Protein AF-A0A5J6HSA9-F1 (afdb_monomer_lite)

Organism: Streptomyces alboniger (NCBI:txid132473)

Structure (mmCIF, N/CA/C/O backbone):
data_AF-A0A5J6HSA9-F1
#
_entry.id   AF-A0A5J6HSA9-F1
#
loop_
_atom_site.group_PDB
_atom_site.id
_atom_site.type_symbol
_atom_site.label_atom_id
_atom_site.label_alt_id
_atom_site.label_comp_id
_atom_site.label_asym_id
_atom_site.label_entity_id
_atom_site.label_seq_id
_atom_site.pdbx_PDB_ins_code
_atom_site.Cartn_x
_atom_site.Cartn_y
_atom_site.Cartn_z
_atom_site.occupancy
_atom_site.B_iso_or_equiv
_atom_site.auth_seq_id
_atom_site.auth_comp_id
_atom_site.auth_asym_id
_atom_site.auth_atom_id
_atom_site.pdbx_PDB_model_num
ATOM 1 N N . MET A 1 1 ? -0.878 10.087 -5.983 1.00 62.19 1 MET A N 1
ATOM 2 C CA . MET A 1 1 ? -0.923 9.055 -7.057 1.00 62.19 1 MET A CA 1
ATOM 3 C C . MET A 1 1 ? -1.769 9.382 -8.293 1.00 62.19 1 MET A C 1
ATOM 5 O O . MET A 1 1 ? -2.971 9.576 -8.175 1.00 62.19 1 MET A O 1
ATOM 9 N N . SER A 1 2 ? -1.181 9.336 -9.497 1.00 77.06 2 SER A N 1
ATOM 10 C CA . SER A 1 2 ? -1.912 9.164 -10.772 1.00 77.06 2 SER A CA 1
ATOM 11 C C . SER A 1 2 ? -1.500 7.830 -11.400 1.00 77.06 2 SER A C 1
ATOM 13 O O . SER A 1 2 ? -0.584 7.778 -12.213 1.00 77.06 2 SER A O 1
ATOM 15 N N . VAL A 1 3 ? -2.136 6.744 -10.957 1.00 86.12 3 VAL A N 1
ATOM 16 C CA . VAL A 1 3 ? -1.900 5.375 -11.445 1.00 86.12 3 VAL A CA 1
ATOM 17 C C . VAL A 1 3 ? -3.087 4.974 -12.329 1.00 86.12 3 VAL A C 1
ATOM 19 O O . VAL A 1 3 ? -4.227 5.177 -11.899 1.00 86.12 3 VAL A O 1
ATOM 22 N N . PRO A 1 4 ? -2.874 4.424 -13.539 1.00 90.31 4 PRO A N 1
ATOM 23 C CA . PRO A 1 4 ? -3.977 3.944 -14.368 1.00 90.31 4 PRO A CA 1
ATOM 24 C C . PRO A 1 4 ? -4.740 2.820 -13.656 1.00 90.31 4 PRO A C 1
ATOM 26 O O . PRO A 1 4 ? -4.134 1.955 -13.020 1.00 90.31 4 PRO A O 1
ATOM 29 N N . GLN A 1 5 ? -6.072 2.818 -13.742 1.00 89.88 5 GLN A N 1
ATOM 30 C CA . GLN A 1 5 ? -6.904 1.871 -12.988 1.00 89.88 5 GLN A CA 1
ATOM 31 C C . GLN A 1 5 ? -6.595 0.412 -13.338 1.00 89.88 5 GLN A C 1
ATOM 33 O O . GLN A 1 5 ? -6.628 -0.453 -12.469 1.00 89.88 5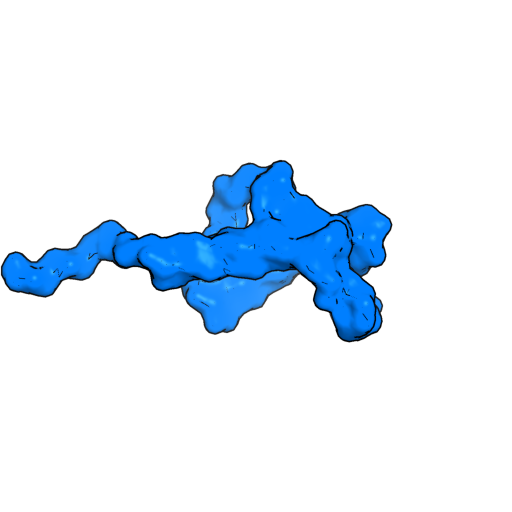 GLN A O 1
ATOM 38 N N . GLU A 1 6 ? -6.237 0.144 -14.590 1.00 94.06 6 GLU A N 1
ATOM 39 C CA . GLU A 1 6 ? -5.881 -1.180 -15.084 1.00 94.06 6 GLU A CA 1
ATOM 40 C C . GLU A 1 6 ? -4.574 -1.731 -14.489 1.00 94.06 6 GLU A C 1
ATOM 42 O O . GLU A 1 6 ? -4.355 -2.941 -14.514 1.00 94.06 6 GLU A O 1
ATOM 47 N N . HIS A 1 7 ? -3.734 -0.876 -13.896 1.00 93.31 7 HIS A N 1
ATOM 48 C CA . HIS A 1 7 ? -2.534 -1.294 -13.165 1.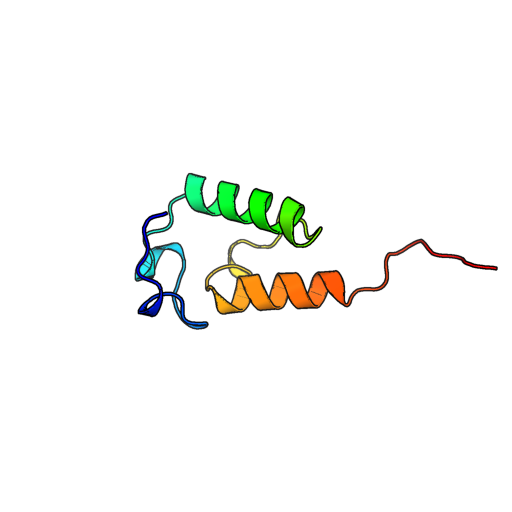00 93.31 7 HIS A CA 1
ATOM 49 C C . HIS A 1 7 ? -2.827 -1.659 -11.701 1.00 93.31 7 HIS A C 1
ATOM 51 O O . HIS A 1 7 ? -2.011 -2.318 -11.056 1.00 93.31 7 HIS A O 1
ATOM 57 N N . VAL A 1 8 ? -3.987 -1.271 -11.160 1.00 94.06 8 VAL A N 1
ATOM 58 C CA . VAL A 1 8 ? -4.370 -1.537 -9.767 1.00 94.06 8 VAL A CA 1
ATOM 59 C C . VAL A 1 8 ? -4.927 -2.957 -9.648 1.00 94.06 8 VAL A C 1
ATOM 61 O O . VAL A 1 8 ? -6.130 -3.187 -9.544 1.00 94.06 8 VAL A O 1
ATOM 64 N N . VAL A 1 9 ? -4.024 -3.935 -9.680 1.00 96.88 9 VAL A N 1
ATOM 65 C CA . VAL A 1 9 ? -4.338 -5.366 -9.555 1.00 96.88 9 VAL A CA 1
ATOM 66 C C . VAL A 1 9 ? -3.795 -5.938 -8.243 1.00 96.88 9 VAL A C 1
ATOM 68 O O . VAL A 1 9 ? -2.787 -5.439 -7.745 1.00 96.88 9 VAL A O 1
ATOM 71 N N . PRO A 1 10 ? -4.388 -7.013 -7.680 1.00 96.69 10 PRO A N 1
ATOM 72 C CA . PRO A 1 10 ? -3.999 -7.533 -6.364 1.00 96.69 10 PRO A CA 1
ATOM 73 C C . PRO A 1 10 ? -2.507 -7.855 -6.212 1.00 96.69 10 PRO A C 1
ATOM 75 O O . PRO A 1 10 ? -1.954 -7.688 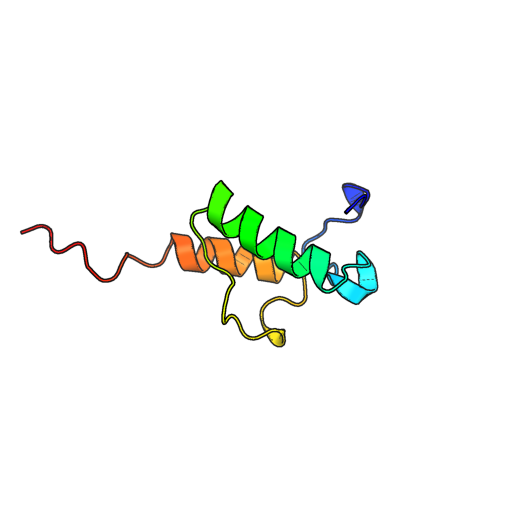-5.133 1.00 96.69 10 PRO A O 1
ATOM 78 N N . HIS A 1 11 ? -1.851 -8.291 -7.288 1.00 96.38 11 HIS A N 1
ATOM 79 C CA . HIS A 1 11 ? -0.438 -8.675 -7.275 1.00 96.38 11 HIS A CA 1
ATOM 80 C C . HIS A 1 11 ? 0.533 -7.512 -7.528 1.00 96.38 11 HIS A C 1
ATOM 82 O O . HIS A 1 11 ? 1.741 -7.718 -7.440 1.00 96.38 11 HIS A O 1
ATOM 88 N N . ALA A 1 12 ? 0.038 -6.312 -7.852 1.00 96.38 12 ALA A N 1
ATOM 89 C CA . ALA A 1 12 ? 0.895 -5.161 -8.109 1.00 96.38 12 ALA A CA 1
ATOM 90 C C . ALA A 1 12 ? 1.586 -4.714 -6.819 1.00 96.38 12 ALA A C 1
ATOM 92 O O . ALA A 1 12 ? 0.931 -4.476 -5.798 1.00 96.38 12 ALA A O 1
ATOM 93 N N . ARG A 1 13 ? 2.912 -4.580 -6.871 1.00 94.19 13 ARG A N 1
ATOM 94 C CA . ARG A 1 13 ? 3.731 -4.051 -5.778 1.00 94.19 13 ARG A CA 1
ATOM 95 C C . ARG A 1 13 ? 3.590 -2.538 -5.731 1.00 94.19 13 ARG A C 1
ATOM 97 O O . ARG A 1 13 ? 3.832 -1.867 -6.734 1.00 94.19 13 ARG A O 1
ATOM 104 N N . LEU A 1 14 ? 3.270 -2.000 -4.555 1.00 91.75 14 LEU A N 1
ATOM 105 C CA . LEU A 1 14 ? 3.000 -0.568 -4.383 1.00 91.75 14 LEU A CA 1
ATOM 106 C C . LEU A 1 14 ? 4.171 0.284 -4.889 1.00 91.75 14 LEU A C 1
ATOM 108 O O . LEU A 1 14 ? 3.986 1.154 -5.729 1.00 91.75 14 LEU A O 1
ATOM 112 N N . VAL A 1 15 ? 5.390 -0.022 -4.443 1.00 91.50 15 VAL A N 1
ATOM 113 C CA . VAL A 1 15 ? 6.584 0.744 -4.828 1.00 91.50 15 VAL A CA 1
ATOM 114 C C . VAL A 1 15 ? 7.048 0.381 -6.237 1.00 91.50 15 VAL A C 1
ATOM 116 O O . VAL A 1 15 ? 7.216 1.244 -7.089 1.00 91.50 15 VAL A O 1
ATOM 119 N N . ALA A 1 16 ? 7.271 -0.908 -6.495 1.00 92.81 16 ALA A N 1
ATOM 120 C CA . ALA A 1 16 ? 7.990 -1.333 -7.691 1.00 92.81 16 ALA A CA 1
ATOM 121 C C . ALA A 1 16 ? 7.141 -1.335 -8.972 1.00 92.81 16 ALA A C 1
ATOM 123 O O . ALA A 1 16 ? 7.707 -1.169 -10.049 1.00 92.81 16 ALA A O 1
ATOM 124 N N . ASP A 1 17 ? 5.822 -1.516 -8.864 1.00 94.50 17 ASP A N 1
ATOM 125 C CA . ASP A 1 17 ? 4.933 -1.601 -10.028 1.00 94.50 17 ASP A CA 1
ATOM 126 C C . ASP A 1 17 ? 4.028 -0.365 -10.152 1.00 94.50 17 ASP A C 1
ATOM 128 O O . ASP A 1 17 ? 3.703 0.033 -11.269 1.00 94.50 17 ASP A O 1
ATOM 132 N N . LEU A 1 18 ? 3.643 0.265 -9.030 1.00 94.06 18 LEU A N 1
ATOM 133 C CA . LEU A 1 18 ? 2.790 1.467 -9.026 1.00 94.06 18 LEU A CA 1
ATOM 134 C C . LEU A 1 18 ? 3.553 2.769 -8.750 1.00 94.06 18 LEU A C 1
ATOM 136 O O . LEU A 1 18 ? 2.959 3.843 -8.816 1.00 94.06 18 LEU A O 1
ATOM 140 N N . GLY A 1 19 ? 4.854 2.687 -8.459 1.00 92.44 19 GLY A N 1
ATOM 141 C CA . GLY A 1 19 ? 5.699 3.856 -8.228 1.00 92.44 19 GLY A CA 1
ATOM 142 C C . GLY A 1 19 ? 5.428 4.573 -6.906 1.00 92.44 19 GLY A C 1
ATOM 143 O O . GLY A 1 19 ? 5.740 5.754 -6.810 1.00 92.44 19 GLY A O 1
ATOM 144 N N . ALA A 1 20 ? 4.849 3.890 -5.911 1.00 91.31 20 ALA A N 1
ATOM 145 C CA . ALA A 1 20 ? 4.547 4.501 -4.623 1.00 91.31 20 ALA A CA 1
ATOM 146 C C . ALA A 1 20 ? 5.797 4.905 -3.865 1.00 91.31 20 ALA A C 1
ATOM 148 O O . ALA A 1 20 ? 6.686 4.084 -3.626 1.00 91.31 20 ALA A O 1
ATOM 149 N N . ASP A 1 21 ? 5.822 6.161 -3.442 1.00 89.50 21 ASP A N 1
ATOM 150 C CA . ASP A 1 21 ? 6.826 6.663 -2.523 1.00 89.50 21 ASP A CA 1
ATOM 151 C C . ASP A 1 21 ? 6.327 6.626 -1.064 1.00 89.50 21 ASP A C 1
ATOM 153 O O . ASP A 1 21 ? 5.246 6.125 -0.736 1.00 89.50 21 ASP A O 1
ATOM 157 N N . SER A 1 22 ? 7.150 7.125 -0.140 1.00 87.06 22 SER A N 1
ATOM 158 C CA . SER A 1 22 ? 6.807 7.165 1.285 1.00 87.06 22 SER A CA 1
ATOM 159 C C . SER A 1 22 ? 5.596 8.049 1.604 1.00 87.06 22 SER A C 1
ATOM 161 O O . SER A 1 22 ? 4.899 7.793 2.592 1.00 87.06 22 SER A O 1
ATOM 163 N N . LEU A 1 23 ? 5.365 9.102 0.813 1.00 90.06 23 LEU A N 1
ATOM 164 C CA . LEU A 1 23 ? 4.227 9.994 0.995 1.00 90.06 23 LEU A CA 1
ATOM 165 C C . LEU A 1 23 ? 2.951 9.295 0.536 1.00 90.06 23 LEU A C 1
ATOM 167 O O . LEU A 1 23 ? 1.988 9.272 1.296 1.00 90.06 23 LEU A O 1
ATOM 171 N N . ASP A 1 24 ? 2.974 8.627 -0.616 1.00 89.88 24 ASP A N 1
ATOM 172 C CA . ASP A 1 24 ? 1.816 7.878 -1.103 1.00 89.88 24 ASP A CA 1
ATOM 173 C C . ASP A 1 24 ? 1.410 6.750 -0.140 1.00 89.88 24 ASP A C 1
ATOM 175 O O . ASP A 1 24 ? 0.224 6.513 0.097 1.00 89.88 24 ASP A O 1
ATOM 179 N N . VAL A 1 25 ? 2.382 6.065 0.476 1.00 86.25 25 VAL A N 1
ATOM 180 C CA . VAL A 1 25 ? 2.092 5.070 1.522 1.00 86.25 25 VAL A CA 1
ATOM 181 C C . VAL A 1 25 ? 1.441 5.733 2.738 1.00 86.25 25 VAL A C 1
ATOM 183 O O . VAL A 1 25 ? 0.504 5.176 3.307 1.00 86.25 25 VAL A O 1
ATOM 186 N N . THR A 1 26 ? 1.890 6.925 3.131 1.00 88.44 26 THR A N 1
ATOM 187 C CA . THR A 1 26 ? 1.284 7.683 4.238 1.00 88.44 26 THR A CA 1
ATOM 188 C C . THR A 1 26 ? -0.150 8.106 3.905 1.00 88.44 26 THR A C 1
ATOM 190 O O . THR A 1 26 ? -1.045 7.940 4.732 1.00 88.44 26 THR A O 1
ATOM 193 N N . GLU A 1 27 ? -0.398 8.584 2.685 1.00 89.69 27 GLU A N 1
ATOM 194 C CA . GLU A 1 27 ? -1.739 8.929 2.196 1.00 89.69 27 GLU A CA 1
ATOM 195 C C . GLU A 1 27 ? -2.662 7.706 2.171 1.00 89.69 27 GLU A C 1
ATOM 197 O O . GLU A 1 27 ? -3.808 7.790 2.608 1.00 89.69 27 GLU A O 1
ATOM 202 N N . LEU A 1 28 ? -2.157 6.540 1.752 1.00 89.88 28 LEU A N 1
ATOM 203 C CA . LEU A 1 28 ? -2.907 5.285 1.776 1.00 89.88 28 LEU A CA 1
ATOM 204 C C . LEU A 1 28 ? -3.317 4.883 3.200 1.00 89.88 28 LEU A C 1
ATOM 206 O O . LEU A 1 28 ? -4.425 4.378 3.401 1.00 89.88 28 LEU A O 1
ATOM 210 N N . GLN A 1 29 ? -2.454 5.114 4.195 1.00 87.56 29 GLN A N 1
ATOM 211 C CA . GLN A 1 29 ? -2.777 4.868 5.605 1.00 87.56 29 GLN A CA 1
ATOM 212 C C . GLN A 1 29 ? -3.909 5.781 6.083 1.00 87.56 29 GLN A C 1
ATOM 214 O O . GLN A 1 29 ? -4.854 5.289 6.698 1.00 87.56 29 GLN A O 1
ATOM 219 N N . VAL A 1 30 ? -3.834 7.079 5.772 1.00 89.88 30 VAL A N 1
ATOM 220 C CA . VAL A 1 30 ? -4.869 8.061 6.137 1.00 89.88 30 VAL A CA 1
ATOM 221 C C . VAL A 1 30 ? -6.191 7.729 5.445 1.00 89.88 30 VAL A C 1
ATOM 223 O O . VAL A 1 30 ? -7.211 7.596 6.112 1.00 89.88 30 VAL A O 1
ATOM 226 N N . ALA A 1 31 ? -6.172 7.480 4.134 1.00 91.75 31 ALA A N 1
ATOM 227 C CA . ALA A 1 31 ? -7.367 7.121 3.376 1.00 91.75 31 ALA A CA 1
ATOM 228 C C . ALA A 1 31 ? -8.004 5.812 3.874 1.00 91.75 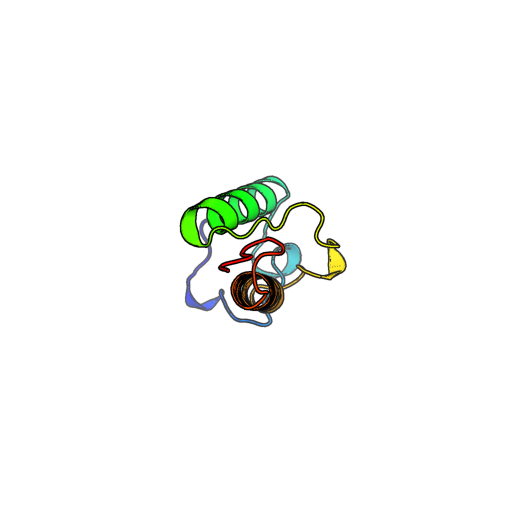31 ALA A C 1
ATOM 230 O O . ALA A 1 31 ? -9.227 5.694 3.923 1.00 91.75 31 ALA A O 1
ATOM 231 N N . SER A 1 32 ? -7.197 4.827 4.282 1.00 90.56 32 SER A N 1
ATOM 232 C CA . SER A 1 32 ? -7.711 3.578 4.859 1.00 90.56 32 SER A CA 1
ATOM 233 C C . SER A 1 32 ? -8.398 3.801 6.210 1.00 90.56 32 SER A C 1
ATOM 235 O O . SER A 1 32 ? -9.419 3.169 6.502 1.00 90.56 32 SER A O 1
ATOM 237 N N . GLU A 1 33 ? -7.876 4.719 7.021 1.00 90.19 33 GLU A N 1
ATOM 238 C CA . GLU A 1 33 ? -8.470 5.103 8.299 1.00 90.19 33 GLU A CA 1
ATOM 239 C C . GLU A 1 33 ? -9.774 5.889 8.093 1.00 90.19 33 GLU A C 1
ATOM 241 O O . GLU A 1 33 ? -10.785 5.555 8.705 1.00 90.19 33 GLU A O 1
ATOM 246 N N . GLU A 1 34 ? -9.804 6.849 7.169 1.00 92.50 34 GLU A N 1
ATOM 247 C CA . GLU A 1 34 ? -10.986 7.677 6.896 1.00 92.50 34 GLU A CA 1
ATOM 248 C C . GLU A 1 34 ? -12.118 6.908 6.196 1.00 92.50 34 GLU A C 1
ATOM 250 O O . GLU A 1 34 ? -13.282 7.018 6.585 1.00 92.50 34 GLU A O 1
ATOM 255 N N . LEU A 1 35 ? -11.801 6.102 5.176 1.00 91.50 35 LEU A N 1
ATOM 256 C CA . LEU A 1 35 ? -12.807 5.380 4.385 1.00 91.50 35 LEU A CA 1
ATOM 257 C C . LEU A 1 35 ? -13.253 4.082 5.056 1.00 91.50 35 LEU A C 1
ATOM 259 O O . LEU A 1 35 ? -14.413 3.669 4.933 1.00 91.50 35 LEU A O 1
ATOM 263 N N . PHE A 1 36 ? -12.329 3.405 5.743 1.00 89.50 36 PHE A N 1
ATOM 264 C CA . PHE A 1 36 ? -12.580 2.074 6.279 1.00 89.50 36 PHE A CA 1
ATOM 265 C C . PHE A 1 36 ? -12.525 1.987 7.809 1.00 89.50 36 PHE A C 1
ATOM 267 O O . PHE A 1 36 ? -12.963 0.973 8.359 1.00 89.50 36 PHE A O 1
ATOM 274 N N . GLY A 1 37 ? -12.068 3.018 8.519 1.00 88.19 37 GLY A N 1
ATOM 275 C CA . GLY A 1 37 ? -11.850 2.944 9.968 1.00 88.19 37 GLY A CA 1
ATOM 276 C C . GLY A 1 37 ? -10.714 1.990 10.341 1.00 88.19 37 GLY A C 1
ATOM 277 O O . GLY A 1 37 ? -10.694 1.463 11.451 1.00 88.19 37 GLY A O 1
ATOM 278 N N . VAL A 1 38 ? -9.808 1.697 9.400 1.00 85.75 38 VAL A N 1
ATOM 279 C CA . VAL A 1 38 ? -8.699 0.760 9.597 1.00 85.75 38 VAL A CA 1
ATOM 280 C C . VAL A 1 38 ? -7.392 1.528 9.644 1.00 85.75 38 VAL A C 1
ATOM 282 O O . VAL A 1 38 ? -6.966 2.093 8.641 1.00 85.75 38 VAL A O 1
ATOM 285 N N . SER A 1 39 ? -6.709 1.476 10.787 1.00 84.56 39 SER A N 1
ATOM 286 C CA . SER A 1 39 ? -5.353 2.007 10.873 1.00 84.56 39 SER A CA 1
ATOM 287 C C . SER A 1 39 ? -4.355 0.972 10.367 1.00 84.56 39 SER A C 1
ATOM 289 O O . SER A 1 39 ? -4.205 -0.109 10.942 1.00 84.56 39 SER A O 1
ATOM 291 N N . LEU A 1 40 ? -3.661 1.311 9.284 1.00 80.50 40 LEU A N 1
ATOM 292 C CA . LEU A 1 40 ? -2.523 0.544 8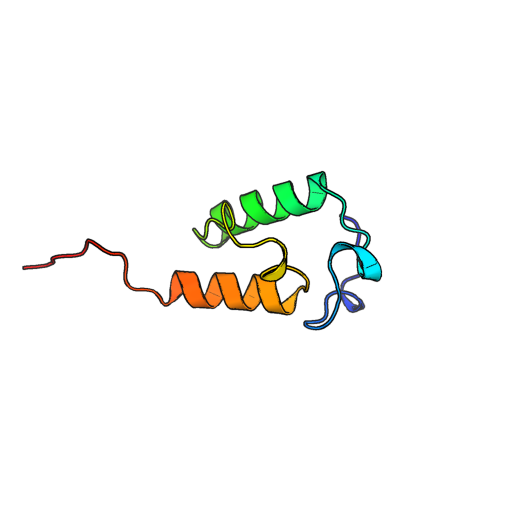.771 1.00 80.50 40 LEU A CA 1
ATOM 293 C C . LEU A 1 40 ? -1.218 0.871 9.532 1.00 80.50 40 LEU A C 1
ATOM 295 O O . LEU A 1 40 ? -0.176 0.272 9.265 1.00 80.50 40 LEU A O 1
ATOM 299 N N . LYS A 1 41 ? -1.248 1.818 10.485 1.00 75.69 41 LYS A N 1
ATOM 300 C CA . LYS A 1 41 ? -0.076 2.200 11.285 1.00 75.69 41 LYS A CA 1
ATOM 301 C C . LYS A 1 41 ? 0.384 1.036 12.162 1.00 75.69 41 LYS A C 1
ATOM 303 O O . LYS A 1 41 ? -0.403 0.440 12.891 1.00 75.69 41 LYS A O 1
ATOM 308 N N . GLY A 1 42 ? 1.681 0.737 12.105 1.00 71.12 42 GLY A N 1
ATOM 309 C CA . GLY A 1 42 ? 2.289 -0.375 12.842 1.00 71.12 42 GLY A CA 1
ATOM 310 C C . GLY A 1 42 ? 2.114 -1.745 12.182 1.00 71.12 42 GLY A C 1
ATOM 311 O O . GLY A 1 42 ? 2.575 -2.736 12.745 1.00 71.12 42 GLY A O 1
ATOM 312 N N . ALA A 1 43 ? 1.490 -1.819 10.999 1.00 71.25 43 ALA A N 1
ATOM 313 C CA . ALA A 1 43 ? 1.617 -3.000 10.157 1.00 71.25 43 ALA A CA 1
ATOM 314 C C . ALA A 1 43 ? 3.090 -3.173 9.761 1.00 71.25 43 ALA A C 1
ATOM 316 O O . ALA A 1 43 ? 3.770 -2.196 9.440 1.00 71.25 43 ALA A O 1
ATOM 317 N N . ASP A 1 44 ? 3.578 -4.414 9.801 1.00 74.12 44 ASP A N 1
ATOM 318 C CA . ASP A 1 44 ? 4.894 -4.747 9.263 1.00 74.12 44 ASP A CA 1
ATOM 319 C C . ASP A 1 44 ? 4.945 -4.270 7.798 1.00 74.12 44 ASP A C 1
ATOM 321 O O . ASP A 1 44 ? 4.054 -4.640 7.029 1.00 74.12 44 ASP A O 1
ATOM 325 N N . PRO A 1 45 ? 5.933 -3.455 7.389 1.00 65.25 45 PRO A N 1
ATOM 326 C CA . PRO A 1 45 ? 6.088 -3.030 6.000 1.00 65.25 45 PRO A CA 1
ATOM 327 C C . PRO A 1 45 ? 6.079 -4.200 5.008 1.00 65.25 45 PRO A C 1
ATOM 329 O O . PRO A 1 45 ? 5.579 -4.057 3.894 1.00 65.25 45 PRO A O 1
ATOM 332 N N . ALA A 1 46 ? 6.566 -5.378 5.418 1.00 66.19 46 ALA A N 1
ATOM 333 C CA . ALA A 1 46 ? 6.510 -6.589 4.604 1.00 66.19 46 ALA A CA 1
ATOM 334 C C . ALA A 1 46 ? 5.069 -7.082 4.371 1.00 66.19 46 ALA A C 1
ATOM 336 O O . ALA A 1 46 ? 4.780 -7.658 3.323 1.00 66.19 46 ALA A O 1
ATOM 337 N N . ALA A 1 47 ? 4.154 -6.815 5.3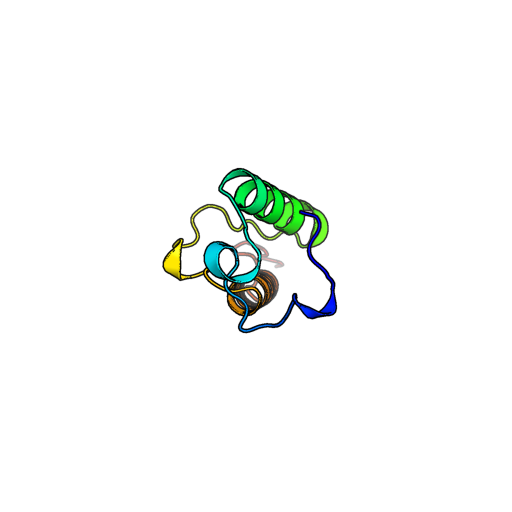08 1.00 69.50 47 ALA A N 1
ATOM 338 C CA . ALA A 1 47 ? 2.746 -7.203 5.254 1.00 69.50 47 ALA A CA 1
ATOM 339 C C . ALA A 1 47 ? 1.864 -6.269 4.405 1.00 69.50 47 ALA A C 1
ATOM 341 O O . ALA A 1 47 ? 0.660 -6.497 4.338 1.00 69.50 47 ALA A O 1
ATOM 342 N N . VAL A 1 48 ? 2.427 -5.226 3.782 1.00 81.56 48 VAL A N 1
ATOM 343 C CA . VAL A 1 48 ? 1.710 -4.270 2.913 1.00 81.56 48 VAL A CA 1
ATOM 344 C C . VAL A 1 48 ? 2.486 -3.996 1.619 1.00 81.56 48 VAL A C 1
ATOM 346 O O . VAL A 1 48 ? 2.614 -2.859 1.175 1.00 81.56 48 VAL A O 1
ATOM 349 N N . SER A 1 49 ? 3.032 -5.046 1.005 1.00 89.62 49 SER A N 1
ATOM 350 C CA . SER A 1 49 ? 3.886 -4.913 -0.184 1.00 89.62 49 SER A CA 1
ATOM 351 C C . SER A 1 49 ? 3.091 -4.750 -1.486 1.00 89.62 49 SER A C 1
ATOM 353 O O . SER A 1 49 ? 3.572 -4.118 -2.433 1.00 89.62 49 SER A O 1
ATOM 355 N N . THR A 1 50 ? 1.880 -5.311 -1.549 1.00 94.19 50 THR A N 1
ATOM 356 C CA . THR A 1 50 ? 1.008 -5.298 -2.732 1.00 94.19 50 THR A CA 1
ATOM 357 C C . THR A 1 50 ? -0.358 -4.669 -2.462 1.00 94.19 50 THR A C 1
ATOM 359 O O . THR A 1 50 ? -0.786 -4.523 -1.315 1.00 94.19 50 THR A O 1
ATOM 362 N N . VAL A 1 51 ? -1.086 -4.333 -3.531 1.00 94.38 51 VAL A N 1
ATOM 363 C CA . VAL A 1 51 ? -2.489 -3.878 -3.443 1.00 94.38 51 VAL A CA 1
ATOM 364 C C . VAL A 1 51 ? -3.361 -4.907 -2.716 1.00 94.38 51 VAL A C 1
ATOM 366 O O . VAL A 1 51 ? -4.200 -4.547 -1.888 1.00 94.38 51 VAL A O 1
ATOM 369 N N . GLY A 1 52 ? -3.157 -6.195 -3.006 1.00 94.88 52 GLY A N 1
ATOM 370 C CA . GLY A 1 52 ? -3.890 -7.291 -2.380 1.00 94.88 52 GLY A CA 1
ATOM 371 C C . GLY A 1 52 ? -3.628 -7.389 -0.881 1.00 94.88 52 GLY A C 1
ATOM 372 O O . GLY A 1 52 ? -4.572 -7.597 -0.119 1.00 94.88 52 GLY A O 1
ATOM 373 N N . ASP A 1 53 ? -2.386 -7.169 -0.448 1.00 92.00 53 ASP A N 1
ATOM 374 C CA . ASP A 1 53 ? -2.027 -7.192 0.973 1.00 92.00 53 ASP A CA 1
ATOM 375 C C . ASP A 1 53 ? -2.760 -6.098 1.756 1.00 92.00 53 ASP A C 1
ATOM 377 O O . ASP A 1 53 ? -3.342 -6.358 2.810 1.00 92.00 53 ASP A O 1
ATOM 381 N N . VAL A 1 54 ? -2.805 -4.881 1.203 1.00 91.25 54 VAL A N 1
ATOM 382 C CA . VAL A 1 54 ? -3.530 -3.752 1.803 1.00 91.25 54 VAL A CA 1
ATOM 383 C C . VAL A 1 54 ? -5.020 -4.068 1.915 1.00 91.25 54 VAL A C 1
ATOM 385 O O . VAL A 1 54 ? -5.608 -3.923 2.990 1.00 91.25 54 VAL A O 1
ATOM 388 N N . ALA A 1 55 ? -5.632 -4.560 0.833 1.00 92.19 55 ALA A N 1
ATOM 389 C CA . ALA A 1 55 ? -7.040 -4.944 0.832 1.00 92.19 55 ALA A CA 1
ATOM 390 C C . ALA A 1 55 ? -7.332 -6.050 1.863 1.00 92.19 55 ALA A C 1
ATOM 392 O O . ALA A 1 55 ? -8.297 -5.957 2.626 1.00 92.19 55 ALA A O 1
ATOM 393 N N . ALA A 1 56 ? -6.475 -7.070 1.939 1.00 91.44 56 ALA A N 1
ATOM 394 C CA . ALA A 1 56 ? -6.599 -8.152 2.907 1.00 91.44 56 ALA A CA 1
ATOM 395 C C . ALA A 1 56 ? -6.477 -7.645 4.351 1.00 91.44 56 ALA A C 1
ATOM 397 O O . ALA A 1 56 ? -7.230 -8.088 5.222 1.00 91.44 56 ALA A O 1
ATOM 398 N N . LEU A 1 57 ? -5.581 -6.690 4.613 1.00 88.56 57 LEU A N 1
ATOM 399 C CA . LEU A 1 57 ? -5.412 -6.096 5.937 1.00 88.56 57 LEU A CA 1
ATOM 400 C C . LEU A 1 57 ? -6.658 -5.310 6.357 1.00 88.56 57 LEU A C 1
ATOM 402 O O . LEU A 1 57 ? -7.125 -5.466 7.488 1.00 88.56 57 LEU A O 1
ATOM 406 N N . ILE A 1 58 ? -7.248 -4.545 5.434 1.00 89.12 58 ILE A N 1
ATOM 407 C CA . ILE A 1 58 ? -8.513 -3.831 5.654 1.00 89.12 58 ILE A CA 1
ATOM 408 C C . ILE A 1 58 ? -9.637 -4.814 6.005 1.00 89.12 58 ILE A C 1
ATOM 410 O O . ILE A 1 58 ? -10.319 -4.641 7.018 1.00 89.12 58 ILE A O 1
ATOM 414 N N . VAL A 1 59 ? -9.803 -5.883 5.220 1.00 89.44 59 VAL A N 1
ATOM 415 C CA . VAL A 1 59 ? -10.821 -6.917 5.476 1.00 89.44 59 VAL A CA 1
ATOM 416 C C . VAL A 1 59 ? -10.589 -7.597 6.826 1.00 89.44 59 VAL A C 1
ATOM 418 O O . VAL A 1 59 ? -11.520 -7.736 7.622 1.00 89.44 59 VAL A O 1
ATOM 421 N N . LYS A 1 60 ? -9.348 -7.984 7.132 1.00 86.62 60 LYS A N 1
ATOM 422 C CA . LYS A 1 60 ? -8.985 -8.629 8.400 1.00 86.62 60 LYS A CA 1
ATOM 423 C C . LYS A 1 60 ? -9.289 -7.744 9.610 1.00 86.62 60 LYS A C 1
ATOM 425 O O . LYS A 1 60 ? -9.777 -8.240 10.620 1.00 86.62 60 LYS A O 1
ATOM 430 N N . GLN A 1 61 ? -9.007 -6.444 9.533 1.00 83.25 61 GLN A N 1
ATOM 431 C CA . GLN A 1 61 ? -9.267 -5.534 10.651 1.00 83.25 61 GLN A CA 1
ATOM 432 C C . GLN A 1 61 ? -10.753 -5.227 10.830 1.00 83.25 61 GLN A C 1
ATOM 434 O O . GLN A 1 61 ? -11.216 -5.168 11.964 1.00 83.25 61 GLN A O 1
ATOM 439 N N . ARG A 1 62 ? -11.525 -5.122 9.743 1.00 79.81 62 ARG A N 1
ATOM 440 C CA . ARG A 1 62 ? -12.983 -4.930 9.829 1.00 79.81 62 ARG A CA 1
ATOM 441 C C . ARG A 1 62 ? -13.743 -6.159 10.315 1.00 79.81 62 ARG A C 1
ATOM 443 O O . ARG A 1 62 ? -14.830 -6.030 10.865 1.00 79.81 62 ARG A O 1
ATOM 450 N N . THR A 1 63 ? -13.182 -7.344 10.107 1.00 72.38 63 THR A N 1
ATOM 451 C CA . THR A 1 63 ? -13.760 -8.612 10.576 1.00 72.38 63 THR A CA 1
ATOM 452 C C . THR A 1 63 ? -13.303 -8.988 11.985 1.00 72.38 63 THR A C 1
ATOM 454 O O . THR A 1 63 ? -13.861 -9.912 12.578 1.00 72.38 63 THR A O 1
ATOM 457 N N . ARG A 1 64 ? -12.331 -8.268 12.564 1.00 61.50 64 ARG A N 1
ATOM 458 C CA . ARG A 1 64 ? -11.950 -8.442 13.964 1.00 61.50 64 ARG A CA 1
ATOM 459 C C . ARG A 1 64 ? -13.020 -7.782 14.844 1.00 61.50 64 ARG A C 1
ATOM 461 O O . ARG A 1 64 ? -13.187 -6.566 14.760 1.00 61.50 64 ARG A O 1
ATOM 468 N N . PRO A 1 65 ? -13.730 -8.533 15.705 1.00 54.47 65 PRO A N 1
ATOM 469 C CA . PRO A 1 65 ? -14.632 -7.917 16.667 1.00 54.47 65 PRO A CA 1
ATOM 470 C C . PRO A 1 65 ? -13.829 -6.950 17.542 1.00 54.47 65 PRO A C 1
ATOM 472 O O . PRO A 1 65 ? -12.742 -7.293 18.020 1.00 54.47 65 PRO A O 1
ATOM 475 N N . ALA A 1 66 ? -14.338 -5.726 17.708 1.00 54.12 66 ALA A N 1
ATOM 476 C CA . ALA A 1 66 ? -13.702 -4.720 18.547 1.00 54.12 66 ALA A CA 1
ATOM 477 C C . ALA A 1 66 ? -13.461 -5.312 19.950 1.00 54.12 66 ALA A C 1
ATOM 479 O O . ALA A 1 66 ? -14.410 -5.825 20.555 1.00 54.12 66 ALA A O 1
ATOM 480 N N . PRO A 1 67 ? -12.228 -5.274 20.490 1.00 51.56 67 PRO A N 1
ATOM 481 C CA . PRO A 1 67 ? -12.000 -5.666 21.870 1.00 51.56 67 PRO A CA 1
ATOM 482 C C . PRO A 1 67 ? -12.659 -4.608 22.763 1.00 51.56 67 PRO A C 1
ATOM 484 O O . PRO A 1 67 ? -12.078 -3.553 22.995 1.00 51.56 67 PRO A O 1
ATOM 487 N N . GLY A 1 68 ? -13.896 -4.857 23.205 1.00 55.66 68 GLY A N 1
ATOM 488 C CA . GLY A 1 68 ? -14.572 -3.978 24.165 1.00 55.66 68 GLY A CA 1
ATOM 489 C C . GLY A 1 68 ? -16.083 -3.791 24.047 1.00 55.66 68 GLY A C 1
ATOM 490 O O . GLY A 1 68 ? -16.631 -3.086 24.886 1.00 55.66 68 GLY A O 1
ATOM 491 N N . VAL A 1 69 ? -16.798 -4.410 23.102 1.00 53.59 69 VAL A N 1
ATOM 492 C CA . VAL A 1 69 ? -18.274 -4.402 23.168 1.00 53.59 69 VAL A CA 1
ATOM 493 C C . VAL A 1 69 ? -18.741 -5.533 24.093 1.00 53.59 69 VAL A C 1
ATOM 495 O O . VAL A 1 69 ? -19.243 -6.560 23.647 1.00 53.59 69 VAL A O 1
ATOM 498 N N . VAL A 1 70 ? -18.549 -5.350 25.405 1.00 50.12 70 VAL A N 1
ATOM 499 C CA . VAL A 1 70 ? -19.412 -5.997 26.404 1.00 50.12 70 VAL A CA 1
ATOM 500 C C . VAL A 1 70 ? -20.759 -5.298 26.284 1.00 50.12 70 VAL A C 1
ATOM 502 O O . VAL A 1 70 ? -20.939 -4.174 26.742 1.00 50.12 70 VAL A O 1
ATOM 505 N N . THR A 1 71 ? -21.684 -5.936 25.576 1.00 52.66 71 THR A N 1
ATOM 506 C CA . THR A 1 71 ? -23.108 -5.654 25.740 1.00 52.66 71 THR A CA 1
ATOM 507 C C . THR A 1 71 ? -23.632 -6.714 26.694 1.00 52.66 71 THR A C 1
ATOM 509 O O . THR A 1 71 ? -23.659 -7.885 26.318 1.00 52.66 71 THR A O 1
ATOM 512 N N . GLY A 1 72 ? -24.017 -6.306 27.904 1.00 49.97 72 GLY A N 1
ATOM 513 C CA . GLY A 1 72 ? -24.648 -7.173 28.905 1.00 49.97 72 GLY A CA 1
ATOM 514 C C . GLY A 1 72 ? -23.843 -7.313 30.178 1.00 49.97 72 GLY A C 1
ATOM 515 O O . GLY A 1 72 ? -22.833 -8.045 30.141 1.00 49.97 72 GLY A O 1
#

Radius of gyration: 13.82 Å; chains: 1; bounding box: 33×19×44 Å

Foldseek 3Di:
DPFPPVQQDQAAFCCPRRVDDPVNVVVLQVCLCVVQVDHPPPPDPVQRGGSNSSVVSSVVVNPDDPVDPPDD

Secondary structure (DSSP, 8-state):
----GGG--TT-BTTTTT---HHHHHHHHHHHHHHHS---TT--GGGGSBHHHHHHHHHHHHHSPPTT----

Sequence (72 aa):
MSVPQEHVVPHARLVADLGADSLDVTELQVASEELFGVSLKGADPAAVSTVGDVAALIVKQRTRPAPGVVTG

pLDDT: mean 83.01, std 13.55, range [49.97, 96.88]

InterPro domains:
  IPR009081 Phosphopantetheine binding ACP domain [PF00550] (3-58)
  IPR009081 Phosphopantetheine binding ACP domain [PS50075] (1-62)
  IPR036736 ACP-like superfamily [G3DSA:1.10.1200.10] (1-69)
  IPR036736 ACP-like superfamily [SSF47336] (3-64)